Protein AF-A0A0M3IU70-F1 (afdb_monomer_lite)

Organism: Ascaris lumbricoides (NCBI:txid6252)

Structure (mmCI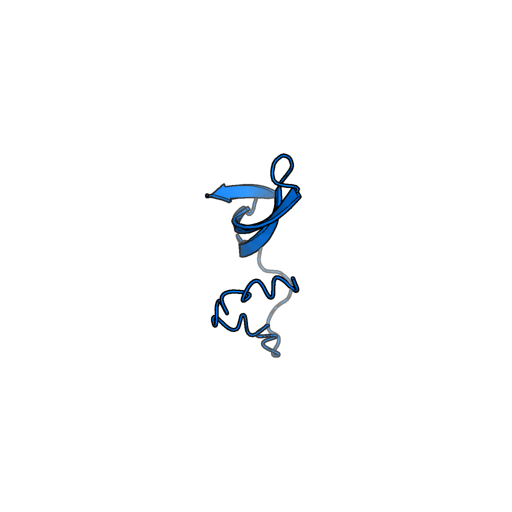F, N/CA/C/O backbone):
data_AF-A0A0M3IU70-F1
#
_entry.id   AF-A0A0M3IU70-F1
#
loop_
_atom_site.group_PDB
_atom_site.id
_atom_site.type_symbol
_atom_site.label_atom_id
_atom_site.label_alt_id
_atom_site.label_comp_id
_atom_site.label_asym_id
_atom_site.label_entity_id
_atom_site.label_seq_id
_atom_site.pdbx_PDB_ins_code
_atom_site.Cartn_x
_atom_site.Cartn_y
_atom_site.Cartn_z
_atom_site.occupancy
_atom_site.B_iso_or_equiv
_atom_site.auth_seq_id
_atom_site.auth_comp_id
_atom_site.auth_asym_id
_atom_site.auth_atom_id
_atom_site.pdbx_PDB_model_num
ATOM 1 N N . MET A 1 1 ? 3.468 0.228 38.622 1.00 38.88 1 MET A N 1
ATOM 2 C CA . MET A 1 1 ? 3.288 -0.955 37.755 1.00 38.88 1 MET A CA 1
ATOM 3 C C . MET A 1 1 ? 3.739 -0.569 36.361 1.00 38.88 1 MET A C 1
ATOM 5 O O . MET A 1 1 ? 2.968 -0.016 35.592 1.00 38.88 1 MET A O 1
ATOM 9 N N . THR A 1 2 ? 5.033 -0.729 36.105 1.00 44.91 2 THR A N 1
ATOM 10 C CA . THR A 1 2 ? 5.676 -0.497 34.810 1.00 44.91 2 THR A CA 1
ATOM 11 C C . THR A 1 2 ? 5.302 -1.653 33.885 1.00 44.91 2 THR A C 1
ATOM 13 O O . THR A 1 2 ? 5.755 -2.776 34.081 1.00 44.91 2 THR A O 1
ATOM 16 N N . LEU A 1 3 ? 4.409 -1.402 32.927 1.00 48.16 3 LEU A N 1
ATOM 17 C CA . LEU A 1 3 ? 4.086 -2.360 31.872 1.00 48.16 3 LEU A CA 1
ATOM 18 C C . LEU A 1 3 ? 5.146 -2.237 30.776 1.00 48.16 3 LEU A C 1
ATOM 20 O O . LEU A 1 3 ? 5.018 -1.440 29.850 1.00 48.16 3 LEU A O 1
ATOM 24 N N . GLU A 1 4 ? 6.215 -3.016 30.914 1.00 52.81 4 GLU A N 1
ATOM 25 C CA . GLU A 1 4 ? 7.130 -3.309 29.815 1.00 52.81 4 GLU A CA 1
ATOM 26 C C . GLU A 1 4 ? 6.436 -4.292 28.868 1.00 52.81 4 GLU A C 1
ATOM 28 O O . GLU A 1 4 ? 6.553 -5.513 28.990 1.00 52.81 4 GLU A O 1
ATOM 33 N N . GLU A 1 5 ? 5.649 -3.757 27.937 1.00 49.47 5 GLU A N 1
ATOM 34 C CA . GLU A 1 5 ? 5.123 -4.548 26.833 1.00 49.47 5 GLU A CA 1
ATOM 35 C C . GLU A 1 5 ? 6.289 -4.869 25.900 1.00 49.47 5 GLU A C 1
ATOM 37 O O . GLU A 1 5 ? 6.776 -4.022 25.148 1.00 49.47 5 GLU A O 1
ATOM 42 N N . ARG A 1 6 ? 6.781 -6.108 26.010 1.00 51.72 6 ARG A N 1
ATOM 43 C CA . ARG A 1 6 ? 7.751 -6.686 25.087 1.00 51.72 6 ARG A CA 1
ATOM 44 C C . ARG A 1 6 ? 7.274 -6.451 23.661 1.00 51.72 6 ARG A C 1
ATOM 46 O O . ARG A 1 6 ? 6.398 -7.157 23.163 1.00 51.72 6 ARG A O 1
ATOM 53 N N . MET A 1 7 ? 7.919 -5.502 22.993 1.00 43.59 7 MET A N 1
ATOM 54 C CA . MET A 1 7 ? 7.946 -5.419 21.544 1.00 43.59 7 MET A CA 1
ATOM 55 C C . MET A 1 7 ? 8.376 -6.794 21.037 1.00 43.59 7 MET A C 1
ATOM 57 O O . MET A 1 7 ? 9.538 -7.177 21.178 1.00 43.59 7 MET A O 1
ATOM 61 N N . SER A 1 8 ? 7.423 -7.567 20.510 1.00 47.72 8 SER A N 1
ATOM 62 C CA . SER A 1 8 ? 7.738 -8.777 19.762 1.00 47.72 8 SER A CA 1
ATOM 63 C C . SER A 1 8 ? 8.667 -8.356 18.637 1.00 47.72 8 SER A C 1
ATOM 65 O O . SER A 1 8 ? 8.269 -7.670 17.695 1.00 47.72 8 SER A O 1
ATOM 67 N N . SER A 1 9 ? 9.932 -8.722 18.795 1.00 49.56 9 SER A N 1
ATOM 68 C CA . SER A 1 9 ? 10.972 -8.593 17.798 1.00 49.56 9 SER A CA 1
ATOM 69 C C . SER A 1 9 ? 10.525 -9.373 16.571 1.00 49.56 9 SER A C 1
ATOM 71 O O . SER A 1 9 ? 10.726 -10.584 16.487 1.00 49.56 9 SER A O 1
ATOM 73 N N . ASN A 1 10 ? 9.902 -8.688 15.614 1.00 54.62 10 ASN A N 1
ATOM 74 C CA . ASN A 1 10 ? 9.796 -9.201 14.262 1.00 54.62 10 ASN A CA 1
ATOM 75 C C . ASN A 1 10 ? 11.190 -9.053 13.649 1.00 54.62 10 ASN A C 1
ATOM 77 O O . ASN A 1 10 ? 11.493 -8.089 12.948 1.00 54.62 10 ASN A O 1
ATOM 81 N N . SER A 1 11 ? 12.068 -9.987 14.007 1.00 52.47 11 SER A N 1
ATOM 82 C CA . SER A 1 11 ? 13.408 -10.174 13.465 1.00 52.47 11 SER A CA 1
ATOM 83 C C . SER A 1 11 ? 13.294 -10.658 12.023 1.00 52.47 11 SER A C 1
ATOM 85 O O . SER A 1 11 ? 13.580 -11.797 11.669 1.00 52.47 11 SER A O 1
ATOM 87 N N . ARG A 1 12 ? 12.851 -9.754 11.160 1.00 55.66 12 ARG A N 1
ATOM 88 C CA . ARG A 1 12 ? 13.118 -9.802 9.733 1.00 55.66 12 ARG A CA 1
ATOM 89 C C . ARG A 1 12 ? 13.738 -8.465 9.416 1.00 55.66 12 ARG A C 1
ATOM 91 O O . ARG A 1 12 ? 13.036 -7.483 9.201 1.00 55.66 12 ARG A O 1
ATOM 98 N N . GLY A 1 13 ? 15.066 -8.443 9.507 1.00 47.78 13 GLY A N 1
ATOM 99 C CA . GLY A 1 13 ? 15.873 -7.346 9.011 1.00 47.78 13 GLY A CA 1
ATOM 100 C C . GLY A 1 13 ? 15.443 -7.058 7.583 1.00 47.78 13 GLY A C 1
ATOM 101 O O . GLY A 1 13 ? 15.752 -7.814 6.666 1.00 47.78 13 GLY A O 1
ATOM 102 N N . GLY A 1 14 ? 14.691 -5.976 7.410 1.00 53.72 14 GLY A N 1
ATOM 103 C CA . GLY A 1 14 ? 14.631 -5.284 6.143 1.00 53.72 14 GLY A CA 1
ATOM 104 C C . GLY A 1 14 ? 15.980 -4.616 5.983 1.00 53.72 14 GLY A C 1
ATOM 105 O O . GLY A 1 14 ? 16.136 -3.452 6.340 1.00 53.72 14 GLY A O 1
ATOM 106 N N . SER A 1 15 ? 16.975 -5.378 5.528 1.00 51.25 15 SER A N 1
ATOM 107 C CA . SER A 1 15 ? 18.161 -4.786 4.937 1.00 51.25 15 SER A CA 1
ATOM 108 C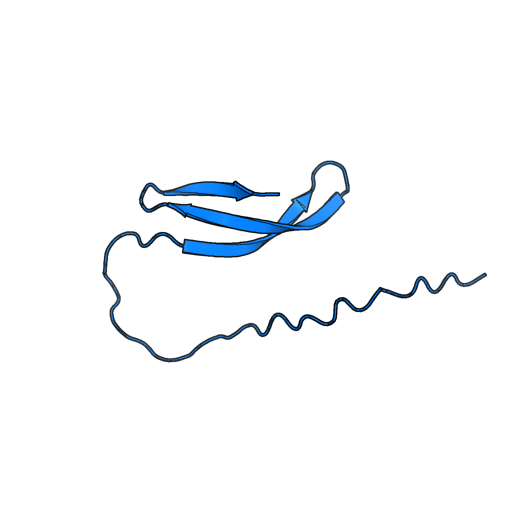 C . SER A 1 15 ? 17.646 -3.849 3.857 1.00 51.25 15 SER A C 1
ATOM 110 O O . SER A 1 15 ? 17.023 -4.292 2.890 1.00 51.25 15 SER A O 1
ATOM 112 N N . VAL A 1 16 ? 17.842 -2.546 4.047 1.00 57.34 16 VAL A N 1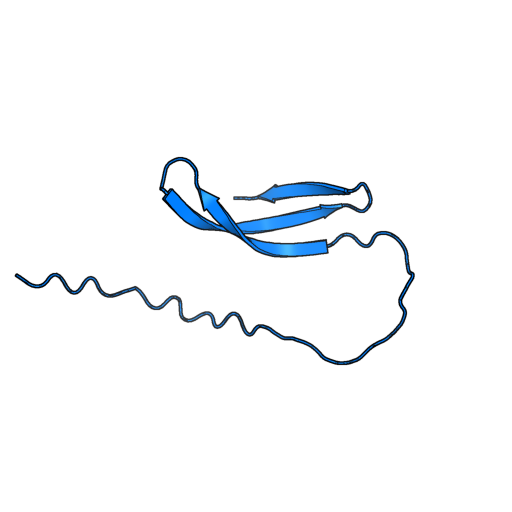
ATOM 113 C CA . VAL A 1 16 ? 17.811 -1.605 2.935 1.00 57.34 16 VAL A CA 1
ATOM 114 C C . VAL A 1 16 ? 19.004 -1.977 2.070 1.00 57.34 16 VAL A C 1
ATOM 116 O O . VAL A 1 16 ? 20.113 -1.480 2.242 1.00 57.34 16 VAL A O 1
ATOM 119 N N . SER A 1 17 ? 18.809 -2.971 1.208 1.00 51.34 17 SER A N 1
ATOM 120 C CA . SER A 1 17 ? 19.757 -3.312 0.164 1.00 51.34 17 SER A CA 1
ATOM 121 C C . SER A 1 17 ? 19.744 -2.145 -0.815 1.00 51.34 17 SER A C 1
ATOM 123 O O . SER A 1 17 ? 19.068 -2.184 -1.837 1.00 51.34 17 SER A O 1
ATOM 125 N N . SER A 1 18 ? 20.456 -1.071 -0.481 1.00 55.41 18 SER A N 1
ATOM 126 C CA . SER A 1 18 ? 20.958 -0.136 -1.475 1.00 55.41 18 SER A CA 1
ATOM 127 C C . SER A 1 18 ? 22.011 -0.901 -2.265 1.00 55.41 18 SER A C 1
ATOM 129 O O . SER A 1 18 ? 23.200 -0.830 -1.959 1.00 55.41 18 SER A O 1
ATOM 131 N N . THR A 1 19 ? 21.577 -1.713 -3.229 1.00 50.84 19 THR A N 1
ATOM 132 C CA . THR A 1 19 ? 22.483 -2.232 -4.247 1.00 50.84 19 THR A CA 1
ATOM 133 C C . THR A 1 19 ? 22.942 -1.038 -5.064 1.00 50.84 19 THR A C 1
ATOM 135 O O . THR A 1 19 ? 22.184 -0.423 -5.809 1.00 50.84 19 THR A O 1
ATOM 138 N N . CYS A 1 20 ? 24.191 -0.669 -4.811 1.00 57.56 20 CYS A N 1
ATOM 139 C CA . CYS A 1 20 ? 25.023 0.102 -5.704 1.00 57.56 20 CYS A CA 1
ATOM 140 C C . CYS A 1 20 ? 25.155 -0.612 -7.058 1.00 57.56 20 CYS A C 1
ATOM 142 O O . CYS A 1 20 ? 25.064 -1.836 -7.132 1.00 57.56 20 CYS A O 1
ATOM 144 N N . GLY A 1 21 ? 25.459 0.155 -8.100 1.00 41.75 21 GLY A N 1
ATOM 145 C CA . GLY A 1 21 ? 25.841 -0.383 -9.405 1.00 41.75 21 GLY A CA 1
ATOM 146 C C . GLY A 1 21 ? 24.816 -0.019 -10.457 1.00 41.75 21 GLY A C 1
ATOM 147 O O . GLY A 1 21 ? 23.661 -0.408 -10.361 1.00 41.75 21 GLY A O 1
ATOM 148 N N . GLY A 1 22 ? 25.241 0.827 -11.389 1.00 56.62 22 GLY A N 1
ATOM 149 C CA . GLY A 1 22 ? 24.392 1.349 -12.438 1.00 56.62 22 GLY A CA 1
ATOM 150 C C . GLY A 1 22 ? 24.398 0.495 -13.691 1.00 56.62 22 GLY A C 1
ATOM 151 O O . GLY A 1 22 ? 25.412 -0.097 -14.043 1.00 56.62 22 GLY A O 1
ATOM 152 N N . ASP A 1 23 ? 23.290 0.594 -14.409 1.00 44.66 23 ASP A N 1
ATOM 153 C CA . ASP A 1 23 ? 23.161 0.287 -15.819 1.00 44.66 23 ASP A CA 1
ATOM 154 C C . ASP A 1 23 ? 21.807 0.827 -16.301 1.00 44.66 23 ASP A C 1
ATOM 156 O O . ASP A 1 23 ? 20.739 0.460 -15.828 1.00 44.66 23 ASP A O 1
ATOM 160 N N . THR A 1 24 ? 21.887 1.737 -17.273 1.00 49.19 24 THR A N 1
ATOM 161 C CA . THR A 1 24 ? 20.802 2.131 -18.183 1.00 49.19 24 THR A CA 1
ATOM 162 C C . THR A 1 24 ? 19.605 2.867 -17.565 1.00 49.19 24 THR A C 1
ATOM 164 O O . THR A 1 24 ? 18.510 2.344 -17.385 1.00 49.19 24 THR A O 1
ATOM 167 N N . HIS A 1 25 ? 19.768 4.176 -17.361 1.00 53.59 25 HIS A N 1
ATOM 168 C CA . HIS A 1 25 ? 18.619 5.076 -17.442 1.00 53.59 25 HIS A CA 1
ATOM 169 C C . HIS A 1 25 ? 17.983 4.948 -18.844 1.00 53.59 25 HIS A C 1
ATOM 171 O O . HIS A 1 25 ? 18.698 5.022 -19.841 1.00 53.59 25 HIS A O 1
ATOM 177 N N . PHE A 1 26 ? 16.651 4.810 -18.874 1.00 54.38 26 PHE A N 1
ATOM 178 C CA . PHE A 1 26 ? 15.728 4.795 -20.027 1.00 54.38 26 PHE A CA 1
ATOM 179 C C . PHE A 1 26 ? 15.380 3.427 -20.656 1.00 54.38 26 PHE A C 1
ATOM 181 O O . PHE A 1 26 ? 15.589 3.215 -21.846 1.00 54.38 26 PHE A O 1
ATOM 188 N N . ALA A 1 27 ? 14.715 2.543 -19.907 1.00 49.38 27 ALA A N 1
ATOM 189 C CA . ALA A 1 27 ? 13.867 1.496 -20.488 1.00 49.38 27 ALA A CA 1
ATOM 190 C C . ALA A 1 27 ? 12.489 1.525 -19.801 1.00 49.38 27 ALA A C 1
ATOM 192 O O . ALA A 1 27 ? 12.396 1.746 -18.598 1.00 49.38 27 ALA A O 1
ATOM 193 N N . GLY A 1 28 ? 11.428 1.480 -20.606 1.00 51.88 28 GLY A N 1
ATOM 194 C CA . GLY A 1 28 ? 10.105 2.033 -20.308 1.00 51.88 28 GLY A CA 1
ATOM 195 C C . GLY A 1 28 ? 9.451 1.559 -19.015 1.00 51.88 28 GLY A C 1
ATOM 196 O O . GLY A 1 28 ? 9.513 0.385 -18.702 1.00 51.88 28 GLY A O 1
ATOM 197 N N . ILE A 1 29 ? 8.806 2.504 -18.316 1.00 62.66 29 ILE A N 1
ATOM 198 C CA . ILE A 1 29 ? 7.769 2.327 -17.281 1.00 62.66 29 ILE A CA 1
ATOM 199 C C . ILE A 1 29 ? 7.696 0.910 -16.685 1.00 62.66 29 ILE A C 1
ATOM 201 O O . ILE A 1 29 ? 6.709 0.200 -16.835 1.00 62.66 29 ILE A O 1
ATOM 205 N N . GLU A 1 30 ? 8.777 0.473 -16.041 1.00 72.75 30 GLU A N 1
ATOM 206 C CA . GLU A 1 30 ? 8.818 -0.866 -15.466 1.00 72.75 30 GLU A CA 1
ATOM 207 C C . GLU A 1 30 ? 7.858 -0.932 -14.290 1.00 72.75 30 GLU A C 1
ATOM 209 O O . GLU A 1 30 ? 7.884 -0.071 -13.403 1.00 72.75 30 GLU A O 1
ATOM 214 N N . GLU A 1 31 ? 7.035 -1.974 -14.282 1.00 82.00 31 GLU A N 1
ATOM 215 C CA . GLU A 1 31 ? 6.177 -2.280 -13.153 1.00 82.00 31 GLU A CA 1
ATOM 216 C C . GLU A 1 31 ? 7.045 -2.477 -11.901 1.00 82.00 31 GLU A C 1
ATOM 218 O O . GLU A 1 31 ? 7.957 -3.307 -11.869 1.00 82.00 31 GLU A O 1
ATOM 223 N N . LYS A 1 32 ? 6.789 -1.693 -10.851 1.00 88.44 32 LYS A N 1
ATOM 224 C CA . LYS A 1 32 ? 7.538 -1.766 -9.588 1.00 88.44 32 LYS A CA 1
ATOM 225 C C . LYS A 1 32 ? 6.663 -2.410 -8.535 1.00 88.44 32 LYS A C 1
ATOM 227 O O . LYS A 1 32 ? 5.543 -1.966 -8.306 1.00 88.44 32 LYS A O 1
ATOM 232 N N . SER A 1 33 ? 7.173 -3.420 -7.841 1.00 91.44 33 SER A N 1
ATOM 233 C CA . SER A 1 33 ? 6.453 -4.030 -6.726 1.00 91.44 33 SER A CA 1
ATOM 234 C C . SER A 1 33 ? 7.334 -4.209 -5.501 1.00 91.44 33 SER A C 1
ATOM 236 O O . SER A 1 33 ? 8.556 -4.321 -5.602 1.00 91.44 33 SER A O 1
ATOM 238 N N . GLY A 1 34 ? 6.715 -4.179 -4.324 1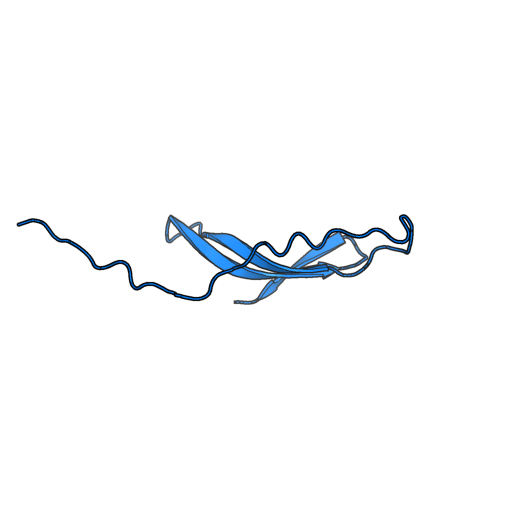.00 92.31 34 GLY A N 1
ATOM 239 C CA . GLY A 1 34 ? 7.446 -4.358 -3.081 1.00 92.31 34 GLY A CA 1
ATOM 240 C C . GLY A 1 34 ? 6.629 -4.107 -1.824 1.00 92.31 34 GLY A C 1
ATOM 241 O O . GLY A 1 34 ? 5.471 -3.679 -1.848 1.00 92.31 34 GLY A O 1
ATOM 242 N N . TRP A 1 35 ? 7.272 -4.381 -0.694 1.00 93.12 35 TRP A N 1
ATOM 243 C CA . TRP A 1 35 ? 6.723 -4.131 0.630 1.00 93.12 35 TRP A CA 1
ATOM 244 C C . TRP A 1 35 ? 6.907 -2.668 1.020 1.00 93.12 35 TRP A C 1
ATOM 246 O O . TRP A 1 35 ? 8.033 -2.178 1.064 1.00 93.12 35 TRP A O 1
ATOM 256 N N . LEU A 1 36 ? 5.814 -1.990 1.370 1.00 94.06 36 LEU A N 1
ATOM 257 C CA . LEU A 1 36 ? 5.867 -0.644 1.942 1.00 94.06 36 LEU A CA 1
ATOM 258 C C . LEU A 1 36 ? 4.994 -0.547 3.193 1.00 94.06 36 LEU A C 1
ATOM 260 O O . LEU A 1 36 ? 3.988 -1.246 3.351 1.00 94.06 36 LEU A O 1
ATOM 264 N N . GLN A 1 37 ? 5.373 0.369 4.078 1.00 92.12 37 GLN A N 1
ATOM 265 C CA . GLN A 1 37 ? 4.622 0.695 5.282 1.00 92.12 37 GLN A CA 1
ATOM 266 C C . GLN A 1 37 ? 3.536 1.728 4.954 1.00 92.12 37 GLN A C 1
ATOM 268 O O . GLN A 1 37 ? 3.834 2.870 4.615 1.00 92.12 37 GLN A O 1
ATOM 273 N N . LYS A 1 38 ? 2.262 1.343 5.080 1.00 91.00 38 LYS A N 1
ATOM 274 C CA . LYS A 1 38 ? 1.102 2.218 4.845 1.00 91.00 38 LYS A CA 1
ATOM 275 C C . LYS A 1 38 ? 0.489 2.667 6.165 1.00 91.00 38 LYS A C 1
ATOM 277 O O . LYS A 1 38 ? 0.178 1.829 7.014 1.00 91.00 38 LYS A O 1
ATOM 282 N N . TRP A 1 39 ? 0.237 3.966 6.313 1.00 90.19 39 TRP A N 1
ATOM 283 C CA . TRP A 1 39 ? -0.552 4.481 7.430 1.00 90.19 39 TRP A CA 1
ATOM 284 C C . TRP A 1 39 ? -1.995 3.963 7.369 1.00 90.19 39 TRP A C 1
ATOM 286 O O . TRP A 1 39 ? -2.629 3.913 6.305 1.00 90.19 39 TRP A O 1
ATOM 296 N N . THR A 1 40 ? -2.524 3.562 8.521 1.00 89.50 40 THR A N 1
ATOM 297 C CA . THR A 1 40 ? -3.896 3.074 8.652 1.00 89.50 40 THR A CA 1
ATOM 298 C C . THR A 1 40 ? -4.799 4.133 9.265 1.00 89.50 40 THR A C 1
ATOM 300 O O . THR A 1 40 ? -4.523 4.659 10.338 1.00 89.50 40 THR A O 1
ATOM 303 N N . ASN A 1 41 ? -5.916 4.414 8.590 1.00 89.12 41 ASN A N 1
ATOM 304 C CA . ASN A 1 41 ? -6.848 5.464 9.007 1.00 89.12 41 ASN A CA 1
ATOM 305 C C . ASN A 1 41 ? -7.522 5.157 10.352 1.00 89.12 41 ASN A C 1
ATOM 307 O O . ASN A 1 41 ? -7.706 6.056 11.163 1.00 89.12 41 ASN A O 1
ATOM 311 N N . TYR A 1 42 ? -7.857 3.887 10.600 1.00 79.00 42 TYR A N 1
ATOM 312 C CA . TYR A 1 42 ? -8.672 3.496 11.756 1.00 79.00 42 TYR A CA 1
ATOM 313 C C . TYR A 1 42 ? -7.856 3.014 12.955 1.00 79.00 42 TYR A C 1
ATOM 315 O O . TYR A 1 42 ? -8.226 3.284 14.089 1.00 79.00 42 TYR A O 1
ATOM 323 N N . LEU A 1 43 ? -6.742 2.317 12.715 1.00 82.81 43 LEU A N 1
ATOM 324 C CA . LEU A 1 43 ? -5.889 1.775 13.778 1.00 82.81 43 LEU A CA 1
ATOM 325 C C . LEU A 1 43 ? -4.691 2.688 14.097 1.00 82.81 43 LEU A C 1
ATOM 327 O O . LEU A 1 43 ? -3.892 2.333 14.953 1.00 82.81 43 LEU A O 1
ATOM 331 N N . LYS A 1 44 ? -4.578 3.848 13.422 1.00 82.44 44 LYS A N 1
ATOM 332 C CA . LYS A 1 44 ? -3.521 4.864 13.592 1.00 82.44 44 LYS A CA 1
ATOM 333 C C . LYS A 1 44 ? -2.137 4.246 13.809 1.00 82.44 44 LYS A C 1
ATOM 335 O O . LYS A 1 44 ? -1.519 4.385 14.857 1.00 82.44 44 LYS A O 1
ATOM 340 N N . GLY A 1 45 ? -1.659 3.557 12.781 1.00 91.31 45 GLY A N 1
ATOM 341 C CA . GLY A 1 45 ? -0.336 2.946 12.774 1.00 91.31 45 GLY A CA 1
ATOM 342 C C . GLY A 1 45 ? 0.086 2.505 11.381 1.00 91.31 45 GLY A C 1
ATOM 343 O O . GLY A 1 45 ? -0.751 2.377 10.478 1.00 91.31 45 GLY A O 1
ATOM 344 N N . TYR A 1 46 ? 1.384 2.269 11.209 1.00 91.75 46 TYR A N 1
ATOM 345 C CA . TYR A 1 46 ? 1.946 1.751 9.968 1.00 91.75 46 TYR A CA 1
ATOM 346 C C . TYR A 1 46 ? 1.787 0.236 9.889 1.00 91.75 46 TYR A C 1
ATOM 348 O O . TYR A 1 46 ? 2.116 -0.489 10.827 1.00 91.75 46 TYR A O 1
ATOM 356 N N . ARG A 1 47 ? 1.293 -0.252 8.752 1.00 90.94 47 ARG A N 1
ATOM 357 C CA . ARG A 1 47 ? 1.210 -1.685 8.451 1.00 90.94 47 ARG A CA 1
ATOM 358 C C . ARG A 1 47 ? 1.883 -1.978 7.124 1.00 90.94 47 ARG A C 1
ATOM 360 O O . ARG A 1 47 ? 1.730 -1.206 6.180 1.00 90.94 47 ARG A O 1
ATOM 367 N N . GLN A 1 48 ? 2.548 -3.122 7.048 1.00 91.50 48 GLN A N 1
ATOM 368 C CA . GLN A 1 48 ? 3.145 -3.594 5.810 1.00 91.50 48 GLN A CA 1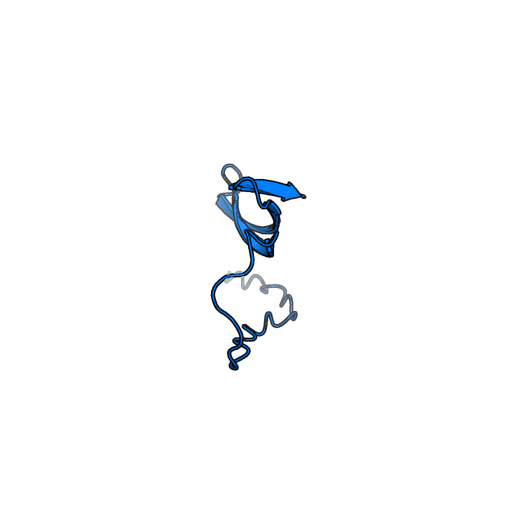
ATOM 369 C C . GLN A 1 48 ? 2.049 -3.986 4.816 1.00 91.50 48 GLN A C 1
ATOM 371 O O . GLN A 1 48 ? 1.107 -4.701 5.175 1.00 91.50 48 GLN A O 1
ATOM 376 N N . ARG A 1 49 ? 2.155 -3.497 3.580 1.00 92.81 49 ARG A N 1
ATOM 377 C CA . ARG A 1 49 ? 1.291 -3.866 2.451 1.00 92.81 49 ARG A CA 1
ATOM 378 C C . ARG A 1 49 ? 2.147 -4.098 1.215 1.00 92.81 49 ARG A C 1
ATOM 380 O O . ARG A 1 49 ? 3.173 -3.441 1.047 1.00 92.81 49 ARG A O 1
ATOM 387 N N . TRP A 1 50 ? 1.732 -5.052 0.388 1.00 92.25 50 TRP A N 1
ATOM 388 C CA . TRP A 1 50 ? 2.349 -5.276 -0.913 1.00 92.25 50 TRP A CA 1
ATOM 389 C C . TRP A 1 50 ? 1.770 -4.273 -1.900 1.00 92.25 50 TRP A C 1
ATOM 391 O O . TRP A 1 50 ? 0.549 -4.236 -2.082 1.00 92.25 50 TRP A O 1
ATOM 401 N N . PHE A 1 51 ? 2.635 -3.464 -2.497 1.00 92.69 51 PHE A N 1
ATOM 402 C CA . PHE A 1 51 ? 2.263 -2.485 -3.506 1.00 92.69 51 PHE A CA 1
ATOM 403 C C . PHE A 1 51 ? 2.757 -2.927 -4.869 1.00 92.69 51 PHE A C 1
ATOM 405 O O . PHE A 1 51 ? 3.847 -3.485 -4.990 1.00 92.69 51 PHE A O 1
ATOM 412 N N . VAL A 1 52 ? 1.941 -2.647 -5.877 1.00 93.06 52 VAL A N 1
ATOM 413 C CA . VAL A 1 52 ? 2.270 -2.843 -7.284 1.00 93.06 52 VAL A CA 1
ATOM 414 C C . VAL A 1 52 ? 1.972 -1.533 -7.995 1.00 93.06 52 VAL A C 1
ATOM 416 O O . VAL A 1 52 ? 0.842 -1.045 -7.950 1.00 93.06 52 VAL A O 1
ATOM 419 N N . LEU A 1 53 ? 3.000 -0.946 -8.589 1.00 92.06 53 LEU A N 1
ATOM 420 C CA . LEU A 1 53 ? 2.920 0.211 -9.460 1.00 92.06 53 LEU A CA 1
ATOM 421 C C . LEU A 1 53 ? 3.031 -0.290 -10.892 1.00 92.06 53 LEU A C 1
ATOM 423 O O . LEU A 1 53 ? 4.064 -0.833 -11.272 1.00 92.06 53 LEU A O 1
ATOM 427 N N . ASP A 1 54 ? 1.965 -0.102 -11.651 1.00 88.44 54 ASP A N 1
ATOM 428 C CA . ASP A 1 54 ? 1.908 -0.469 -13.058 1.00 88.44 54 ASP A CA 1
ATOM 429 C C . ASP A 1 54 ? 2.603 0.596 -13.930 1.00 88.44 54 ASP A C 1
ATOM 431 O O . ASP A 1 54 ? 2.700 1.774 -13.564 1.00 88.44 54 ASP A O 1
ATOM 435 N N . SER A 1 55 ? 3.025 0.185 -15.118 1.00 87.44 55 SER A N 1
ATOM 436 C CA . SER A 1 55 ? 3.492 1.021 -16.224 1.00 87.44 55 SER A CA 1
ATOM 437 C C . SER A 1 55 ? 2.509 2.147 -16.594 1.00 87.44 55 SER A C 1
ATOM 439 O O . SER A 1 55 ? 2.903 3.215 -17.056 1.00 87.44 55 SER A O 1
ATOM 441 N N . HIS A 1 56 ? 1.218 1.959 -16.312 1.00 86.00 56 HIS A N 1
ATOM 442 C CA . HIS A 1 56 ? 0.162 2.957 -16.503 1.00 86.00 56 HIS A CA 1
ATOM 443 C C . HIS A 1 56 ? 0.015 3.963 -15.342 1.00 86.00 56 HIS A C 1
ATOM 445 O O . HIS A 1 56 ? -0.987 4.672 -15.272 1.00 86.00 56 HIS A O 1
ATOM 451 N N . ALA A 1 57 ? 0.983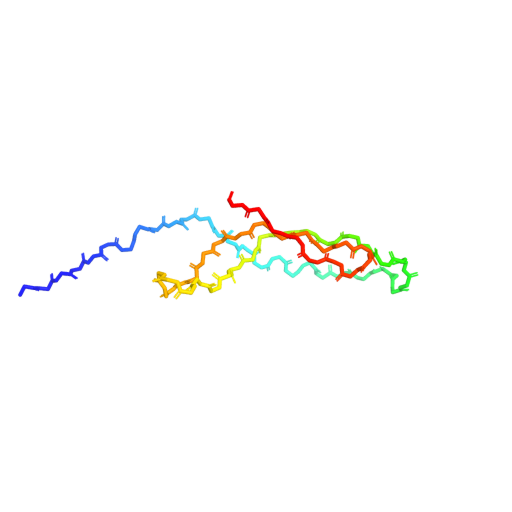 4.021 -14.418 1.00 84.75 57 ALA A N 1
ATOM 452 C CA . ALA A 1 57 ? 0.964 4.852 -13.206 1.00 84.75 57 ALA A CA 1
ATOM 453 C C . ALA A 1 57 ? -0.193 4.545 -12.227 1.00 84.75 57 ALA A C 1
ATOM 455 O O . ALA A 1 57 ? -0.517 5.353 -11.354 1.00 84.75 57 ALA A O 1
ATOM 456 N N . ASN A 1 58 ? -0.788 3.354 -12.331 1.00 90.88 58 ASN A N 1
ATOM 457 C CA . ASN A 1 58 ? -1.800 2.869 -11.396 1.00 90.88 58 ASN A CA 1
ATOM 458 C C . ASN A 1 58 ? -1.134 2.185 -10.195 1.00 90.88 58 ASN A C 1
ATOM 460 O O . ASN A 1 58 ? -0.320 1.278 -10.365 1.00 90.88 58 ASN A O 1
ATOM 464 N N . LEU A 1 59 ? -1.506 2.588 -8.976 1.00 90.81 59 LEU A N 1
ATOM 465 C CA . LEU A 1 59 ? -0.983 2.011 -7.734 1.00 90.81 59 LEU A CA 1
ATOM 466 C C . LEU A 1 59 ? -2.014 1.082 -7.083 1.00 90.81 59 LEU A C 1
ATOM 468 O O . LEU A 1 59 ? -3.004 1.537 -6.505 1.00 90.81 59 LEU A O 1
ATOM 472 N N . SER A 1 60 ? -1.743 -0.219 -7.124 1.00 92.44 60 SER A N 1
ATOM 473 C CA . SER A 1 60 ? -2.569 -1.264 -6.509 1.00 92.44 60 SER A CA 1
ATOM 474 C C . SER A 1 60 ? -1.950 -1.775 -5.205 1.00 92.44 60 SER A C 1
ATOM 476 O O . SER A 1 60 ? -0.728 -1.758 -5.038 1.00 92.44 60 SER A O 1
ATOM 478 N N . TYR A 1 61 ? -2.781 -2.242 -4.262 1.00 91.25 61 TYR A N 1
ATOM 479 C CA . TYR A 1 61 ? -2.314 -2.819 -2.995 1.00 91.25 61 TYR A CA 1
ATOM 480 C C . TYR A 1 61 ? -3.091 -4.076 -2.587 1.00 91.25 61 TYR A C 1
ATOM 482 O O . TYR A 1 61 ? -4.308 -4.149 -2.758 1.00 91.25 61 TYR A O 1
ATOM 490 N N . TYR A 1 62 ? -2.392 -5.026 -1.961 1.00 87.81 62 TYR A N 1
ATOM 491 C CA . TYR A 1 62 ? -2.975 -6.250 -1.392 1.00 87.81 62 TYR A CA 1
ATOM 492 C C . TYR A 1 62 ? -2.836 -6.279 0.141 1.00 87.81 62 TYR A C 1
ATOM 494 O O . TYR A 1 62 ? -2.001 -5.566 0.715 1.00 87.81 62 TYR A O 1
ATOM 502 N N . ARG A 1 63 ? -3.707 -7.040 0.821 1.00 77.56 63 ARG A N 1
ATOM 503 C CA . ARG A 1 63 ? -3.759 -7.121 2.293 1.00 77.56 63 ARG A CA 1
ATOM 504 C C . ARG A 1 63 ? -2.968 -8.283 2.858 1.00 77.56 63 ARG A C 1
ATOM 506 O O . ARG A 1 63 ? -3.054 -9.377 2.277 1.00 77.56 63 ARG A O 1
#

Sequence (63 aa):
MTLEERMSSNSRGGSVSSTCGGDTHFAGIEEKSGWLQKWTNYLKGYRQRWFVLDSHANLSYYR

pLDDT: mean 71.35, std 19.45, range [38.88, 94.06]

Radius of gyration: 17.32 Å; chains: 1; bounding box: 34×16×58 Å

Foldseek 3Di:
DDPPPPPPPPPPPPPPPPDDDDDDDDDAQDWDWDWDWDQDPPVGGTDIWIWIQGSVRDIDIDD

InterPro domains:
  IPR001849 Pleckstrin homology domain [PS50003] (29-63)
  IPR011993 PH-like domain superfamily [G3DSA:2.30.29.30] (27-63)

Secondary structure (DSSP, 8-state):
------------------------S------EEEEEEEEPTTT-SEEEEEEEE-TTS-EEEE-